Protein AF-A0A1X7E9Y0-F1 (afdb_monomer_lite)

Organism: NCBI:txid1049583

Radius of gyration: 11.73 Å; chains: 1; bounding box: 23×23×29 Å

Structure (mmCIF, N/CA/C/O backbone):
data_AF-A0A1X7E9Y0-F1
#
_entry.id   AF-A0A1X7E9Y0-F1
#
loop_
_atom_site.group_PDB
_atom_site.id
_atom_site.type_symbol
_atom_site.label_atom_id
_atom_site.label_alt_id
_atom_site.label_comp_id
_atom_site.label_asym_id
_atom_site.label_entity_id
_atom_site.label_seq_id
_atom_site.pdbx_PDB_ins_code
_atom_site.Cartn_x
_atom_site.Cartn_y
_atom_site.Cartn_z
_atom_site.occupancy
_atom_site.B_iso_or_equiv
_atom_site.auth_seq_id
_atom_site.auth_comp_id
_atom_site.auth_asym_id
_atom_site.auth_atom_id
_atom_site.pdbx_PDB_model_num
ATOM 1 N N . MET A 1 1 ? -6.611 -2.376 -5.822 1.00 66.56 1 MET A N 1
ATOM 2 C CA . MET A 1 1 ? -6.544 -1.358 -4.740 1.00 66.56 1 MET A CA 1
ATOM 3 C C . MET A 1 1 ? -7.761 -0.454 -4.586 1.00 66.56 1 MET A C 1
ATOM 5 O O . MET A 1 1 ? -7.682 0.556 -3.893 1.00 66.56 1 MET A O 1
ATOM 9 N N . ARG A 1 2 ? -8.918 -0.842 -5.130 1.00 76.69 2 ARG A N 1
ATOM 10 C CA . ARG A 1 2 ? -10.157 -0.072 -5.000 1.00 76.69 2 ARG A CA 1
ATOM 11 C C . ARG A 1 2 ? -10.529 0.212 -3.532 1.00 76.69 2 ARG A C 1
ATOM 13 O O . ARG A 1 2 ? -10.806 1.352 -3.211 1.00 76.69 2 ARG A O 1
ATOM 20 N N . LEU A 1 3 ? -10.362 -0.764 -2.639 1.00 82.38 3 LEU A N 1
ATOM 21 C CA . LEU A 1 3 ? -10.735 -0.678 -1.219 1.00 82.38 3 LEU A CA 1
ATOM 22 C C . LEU A 1 3 ? -10.034 0.455 -0.427 1.00 82.38 3 LEU A C 1
ATOM 24 O O . LEU A 1 3 ? -10.664 1.164 0.349 1.00 82.38 3 LEU A O 1
ATOM 28 N N . VAL A 1 4 ? -8.722 0.647 -0.623 1.00 77.50 4 VAL A N 1
ATOM 29 C CA . VAL A 1 4 ? -7.957 1.719 0.053 1.00 77.50 4 VAL A CA 1
ATOM 30 C C . VAL A 1 4 ? -8.199 3.071 -0.617 1.00 77.50 4 VAL A C 1
ATOM 32 O O . VAL A 1 4 ? -8.214 4.099 0.055 1.00 77.50 4 VAL A O 1
ATOM 35 N N . GLN A 1 5 ? -8.412 3.086 -1.935 1.00 78.56 5 GLN A N 1
ATOM 36 C CA . GLN A 1 5 ? -8.783 4.311 -2.639 1.00 78.56 5 GLN A CA 1
ATOM 37 C C . GLN A 1 5 ? -10.201 4.779 -2.283 1.00 78.56 5 GLN A C 1
ATOM 39 O O . GLN A 1 5 ? -10.413 5.975 -2.147 1.00 78.56 5 GLN A O 1
ATOM 44 N N . GLU A 1 6 ? -11.152 3.866 -2.094 1.00 79.44 6 GLU A N 1
ATOM 45 C CA . GLU A 1 6 ? -12.517 4.167 -1.644 1.00 79.44 6 GLU A CA 1
ATOM 46 C C . GLU A 1 6 ? -12.518 4.747 -0.231 1.00 79.44 6 GLU A C 1
ATOM 48 O O . GLU A 1 6 ? -13.084 5.815 -0.028 1.00 79.44 6 GLU A O 1
ATOM 53 N N . ALA A 1 7 ? -11.767 4.149 0.701 1.00 77.62 7 ALA A N 1
ATOM 54 C CA . ALA A 1 7 ? -11.598 4.709 2.044 1.00 77.62 7 ALA A CA 1
ATOM 55 C C . ALA A 1 7 ? -11.051 6.152 2.030 1.00 77.62 7 ALA A C 1
ATOM 57 O O . ALA A 1 7 ? -11.445 6.967 2.855 1.00 77.62 7 ALA A O 1
ATOM 58 N N . ARG A 1 8 ? -10.174 6.486 1.072 1.00 80.56 8 ARG A N 1
ATOM 59 C CA . ARG A 1 8 ? -9.649 7.852 0.878 1.00 80.56 8 ARG A CA 1
ATOM 60 C C . ARG A 1 8 ? -10.592 8.791 0.120 1.00 80.56 8 ARG A C 1
ATOM 62 O O . ARG A 1 8 ? -10.398 9.998 0.162 1.00 80.56 8 ARG A O 1
ATOM 69 N N . LYS A 1 9 ? -11.568 8.263 -0.622 1.00 79.56 9 LYS A N 1
ATOM 70 C CA . LYS A 1 9 ? -12.625 9.067 -1.256 1.00 79.56 9 LYS A CA 1
ATOM 71 C C . LYS A 1 9 ? -13.711 9.437 -0.251 1.00 79.56 9 LYS A C 1
ATOM 73 O O . LYS A 1 9 ? -14.245 10.535 -0.330 1.00 79.56 9 LYS A O 1
ATOM 78 N N . GLU A 1 10 ? -14.023 8.526 0.668 1.00 81.19 10 GLU A N 1
ATOM 79 C CA . GLU A 1 10 ? -14.954 8.762 1.778 1.00 81.19 10 GLU A CA 1
ATOM 80 C C . GLU A 1 10 ? -14.375 9.728 2.820 1.00 81.19 10 GLU A C 1
ATOM 82 O O . GLU A 1 10 ? -15.122 10.494 3.421 1.00 81.19 10 GLU A O 1
ATOM 87 N N . ASP A 1 11 ? -13.052 9.714 3.004 1.00 80.81 11 ASP A N 1
ATOM 88 C CA . ASP A 1 11 ? -12.333 10.602 3.916 1.00 80.81 11 ASP A CA 1
ATOM 89 C C . ASP A 1 11 ? -11.047 11.134 3.244 1.00 80.81 11 ASP A C 1
ATOM 91 O O . ASP A 1 11 ? -10.006 10.465 3.264 1.00 80.81 11 ASP A O 1
ATOM 95 N N . PRO A 1 12 ? -11.105 12.318 2.601 1.00 77.31 12 PRO A N 1
ATOM 96 C CA . PRO A 1 12 ? -9.972 12.899 1.879 1.00 77.31 12 PRO A CA 1
ATOM 97 C C . PRO A 1 12 ? -8.792 13.297 2.772 1.00 77.31 12 PRO A C 1
ATOM 99 O O . PRO A 1 12 ? -7.664 13.375 2.279 1.00 77.31 12 PRO A O 1
ATOM 102 N N . GLU A 1 13 ? -9.029 13.543 4.066 1.00 85.94 13 GLU A N 1
ATOM 103 C CA . GLU A 1 13 ? -7.974 13.856 5.040 1.00 85.94 13 GLU A CA 1
ATOM 104 C C . GLU A 1 13 ? -7.219 12.593 5.487 1.00 85.94 13 GLU A C 1
ATOM 106 O O . GLU A 1 13 ? -6.123 12.672 6.049 1.00 85.94 13 GLU A O 1
ATOM 111 N N . LEU A 1 14 ? -7.761 11.408 5.184 1.00 83.12 14 LEU A N 1
ATOM 112 C CA . LEU A 1 14 ? -7.166 10.134 5.544 1.00 83.12 14 LEU A CA 1
ATOM 113 C C . LEU A 1 14 ? -5.879 9.881 4.749 1.00 83.12 14 LEU A C 1
ATOM 115 O O . LEU A 1 14 ? -5.873 9.646 3.531 1.00 83.12 14 LEU A O 1
ATOM 119 N N . SER A 1 15 ? -4.752 9.841 5.460 1.00 87.75 15 SER A N 1
ATOM 120 C CA . SER A 1 15 ? -3.489 9.435 4.851 1.00 87.75 15 SER A CA 1
ATOM 121 C C . SER A 1 15 ? -3.561 7.986 4.355 1.00 87.75 15 SER A C 1
ATOM 123 O O . SER A 1 15 ? -4.260 7.135 4.912 1.00 87.75 15 SER A O 1
ATOM 125 N N . VAL A 1 16 ? -2.750 7.658 3.342 1.00 83.94 16 VAL A N 1
ATOM 126 C CA . VAL A 1 16 ? -2.598 6.273 2.856 1.00 83.94 16 VAL A CA 1
ATOM 127 C C . VAL A 1 16 ? -2.241 5.321 4.002 1.00 83.94 16 VAL A C 1
ATOM 129 O O . VAL A 1 16 ? -2.726 4.194 4.034 1.00 83.94 16 VAL A O 1
ATOM 132 N N . ASN A 1 17 ? -1.438 5.778 4.967 1.00 88.44 17 ASN A N 1
ATOM 133 C CA . ASN A 1 17 ? -1.011 4.963 6.099 1.00 88.44 17 ASN A CA 1
ATOM 134 C C . ASN A 1 17 ? -2.170 4.633 7.051 1.00 88.44 17 ASN A C 1
ATOM 136 O O . ASN A 1 17 ? -2.331 3.484 7.456 1.00 88.44 17 ASN A O 1
ATOM 140 N N . GLN A 1 18 ? -3.013 5.617 7.364 1.00 91.69 18 GLN A N 1
ATOM 141 C CA . GLN A 1 18 ? -4.212 5.397 8.177 1.00 91.69 18 GLN A CA 1
ATOM 142 C C . GLN A 1 18 ? -5.223 4.506 7.445 1.00 91.69 18 GLN A C 1
ATOM 144 O O . GLN A 1 18 ? -5.804 3.606 8.053 1.00 91.69 18 GLN A O 1
ATOM 149 N N . ALA A 1 19 ? -5.375 4.694 6.132 1.00 89.75 19 ALA A N 1
ATOM 150 C CA . ALA A 1 19 ? -6.269 3.891 5.308 1.00 89.75 19 ALA A CA 1
ATOM 151 C C . ALA A 1 19 ? -5.876 2.402 5.296 1.00 89.75 19 ALA A C 1
ATOM 153 O O . ALA A 1 19 ? -6.733 1.544 5.507 1.00 89.75 19 ALA A O 1
ATOM 154 N N . VAL A 1 20 ? -4.590 2.071 5.112 1.00 92.12 20 VAL A N 1
ATOM 155 C CA . VAL A 1 20 ? -4.145 0.662 5.105 1.00 92.12 20 VAL A CA 1
ATOM 156 C C . VAL A 1 20 ? -4.243 0.001 6.481 1.00 92.12 20 VAL A C 1
ATOM 158 O O . VAL A 1 20 ? -4.565 -1.181 6.547 1.00 92.12 20 VAL A O 1
ATOM 161 N N . ILE A 1 21 ? -4.034 0.738 7.578 1.00 92.12 21 ILE A N 1
ATOM 162 C CA . ILE A 1 21 ? -4.197 0.205 8.942 1.00 92.12 21 ILE A CA 1
ATOM 163 C C . ILE A 1 21 ? -5.669 -0.119 9.208 1.00 92.12 21 ILE A C 1
ATOM 165 O O . ILE A 1 21 ? -5.998 -1.247 9.580 1.00 92.12 21 ILE A O 1
ATOM 169 N N . ARG A 1 22 ? -6.558 0.848 8.955 1.00 90.25 22 ARG A N 1
ATOM 170 C CA . ARG A 1 22 ? -8.004 0.701 9.164 1.00 90.25 22 ARG A CA 1
ATOM 171 C C . ARG A 1 22 ? -8.580 -0.433 8.321 1.00 90.25 22 ARG A C 1
ATOM 173 O O . ARG A 1 22 ? -9.334 -1.262 8.827 1.00 90.25 22 ARG A O 1
ATOM 180 N N . MET A 1 23 ? -8.221 -0.488 7.038 1.00 90.00 23 MET A N 1
ATOM 181 C CA . MET A 1 23 ? -8.731 -1.529 6.151 1.00 90.00 23 MET A CA 1
ATOM 182 C C . MET A 1 23 ? -8.122 -2.893 6.449 1.00 90.00 23 MET A C 1
ATOM 184 O O . MET A 1 23 ? -8.858 -3.874 6.450 1.00 90.00 23 MET A O 1
ATOM 188 N N . GLY A 1 24 ? -6.828 -2.960 6.771 1.00 90.56 24 GLY A N 1
ATOM 189 C CA . GLY A 1 24 ? -6.162 -4.209 7.133 1.00 90.56 24 GLY A CA 1
ATOM 190 C C . GLY A 1 24 ? -6.823 -4.898 8.323 1.00 90.56 24 GLY A C 1
ATOM 191 O O . GLY A 1 24 ? -7.154 -6.078 8.245 1.00 90.56 24 GLY A O 1
ATOM 192 N N . GLN A 1 25 ? -7.138 -4.135 9.373 1.00 90.56 25 GLN A N 1
ATOM 193 C CA . GLN A 1 25 ? -7.894 -4.638 10.525 1.00 90.56 25 GLN A CA 1
ATOM 194 C C . GLN A 1 25 ? -9.293 -5.136 10.138 1.00 90.56 25 GLN A C 1
ATOM 196 O O . GLN A 1 25 ? -9.723 -6.185 10.608 1.00 90.56 25 GLN A O 1
ATOM 201 N N . ARG A 1 26 ? -9.999 -4.414 9.259 1.00 89.25 26 ARG A N 1
ATOM 202 C CA . ARG A 1 26 ? -11.368 -4.757 8.846 1.00 89.25 26 ARG A CA 1
ATOM 203 C C . ARG A 1 26 ? -11.447 -6.015 7.979 1.00 89.25 26 ARG A C 1
ATOM 205 O O . ARG A 1 26 ? -12.432 -6.738 8.074 1.00 89.25 26 AR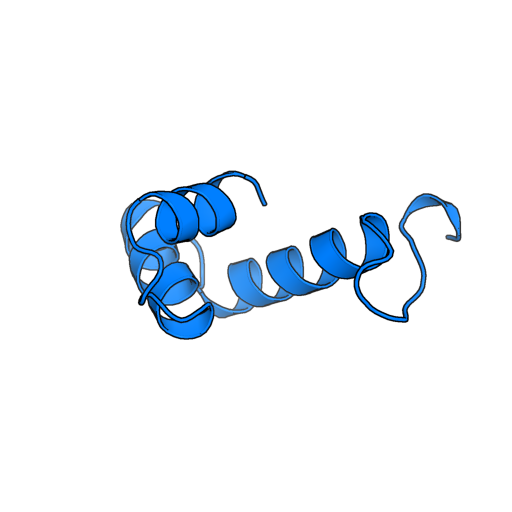G A O 1
ATOM 212 N N . VAL A 1 27 ? -10.454 -6.252 7.121 1.00 89.94 27 VAL A N 1
ATOM 213 C CA . VAL A 1 27 ? -10.453 -7.391 6.183 1.00 89.94 27 VAL A CA 1
ATOM 214 C C . VAL A 1 27 ? -9.523 -8.535 6.597 1.00 89.94 27 VAL A C 1
ATOM 216 O O . VAL A 1 27 ? -9.432 -9.526 5.882 1.00 89.94 27 VAL A O 1
ATOM 219 N N . GLY A 1 28 ? -8.827 -8.410 7.731 1.00 92.88 28 GLY A N 1
ATOM 220 C CA . GLY A 1 28 ? -7.877 -9.416 8.217 1.00 92.88 28 GLY A CA 1
ATOM 221 C C . GLY A 1 28 ? -6.583 -9.502 7.402 1.00 92.88 28 GLY A C 1
ATOM 222 O O . GLY A 1 28 ? -5.935 -10.544 7.387 1.00 92.88 28 GLY A O 1
ATOM 223 N N . VAL A 1 29 ? -6.199 -8.425 6.710 1.00 94.50 29 VAL A N 1
ATOM 224 C CA . VAL A 1 29 ? -4.988 -8.368 5.878 1.00 94.50 29 VAL A CA 1
ATOM 225 C C . VAL A 1 29 ? -3.931 -7.513 6.567 1.00 94.50 29 VAL A C 1
ATOM 227 O O . VAL A 1 29 ? -4.229 -6.458 7.123 1.00 94.50 29 VAL A O 1
ATOM 230 N N . ASN A 1 30 ? -2.671 -7.941 6.504 1.00 93.69 30 ASN A N 1
ATOM 231 C CA . ASN A 1 30 ? -1.564 -7.163 7.044 1.00 93.69 30 ASN A CA 1
ATOM 232 C C . ASN A 1 30 ? -1.474 -5.772 6.350 1.00 93.69 30 ASN A C 1
ATOM 234 O O . ASN A 1 30 ? -1.436 -5.706 5.116 1.00 93.69 30 ASN A O 1
ATOM 238 N N . PRO A 1 31 ? -1.411 -4.653 7.102 1.00 92.62 31 PRO A N 1
ATOM 239 C CA . PRO A 1 31 ? -1.331 -3.305 6.528 1.00 92.62 31 PRO A CA 1
ATOM 240 C C . PRO A 1 31 ? -0.138 -3.071 5.588 1.00 92.62 31 PRO A C 1
ATOM 242 O O . PRO A 1 31 ? -0.260 -2.319 4.620 1.00 92.62 31 PRO A O 1
ATOM 245 N N . ASP A 1 32 ? 1.001 -3.724 5.822 1.00 92.88 32 ASP A N 1
ATOM 246 C CA . ASP A 1 32 ? 2.185 -3.621 4.962 1.00 92.88 32 ASP A CA 1
ATOM 247 C C . ASP A 1 32 ? 1.961 -4.312 3.617 1.00 92.88 32 ASP A C 1
ATOM 249 O O . ASP A 1 32 ? 2.383 -3.795 2.581 1.00 92.88 32 ASP A O 1
ATOM 253 N N . THR A 1 33 ? 1.216 -5.423 3.613 1.00 93.38 33 THR A N 1
ATOM 254 C CA . THR A 1 33 ? 0.768 -6.081 2.377 1.00 93.38 33 THR A CA 1
ATOM 255 C C . THR A 1 33 ? -0.124 -5.144 1.566 1.00 93.38 33 THR A C 1
ATOM 257 O O . THR A 1 33 ? 0.123 -4.925 0.379 1.00 93.38 33 THR A O 1
ATOM 260 N N . LEU A 1 34 ? -1.102 -4.503 2.216 1.00 93.06 34 LEU A N 1
ATOM 261 C CA . LEU A 1 34 ? -1.956 -3.511 1.560 1.00 93.06 34 LEU A CA 1
ATOM 262 C C . LEU A 1 34 ? -1.142 -2.333 1.015 1.00 93.06 34 LEU A C 1
ATOM 264 O O . LEU A 1 34 ? -1.404 -1.883 -0.097 1.00 93.06 34 LEU A O 1
ATOM 268 N N . ARG A 1 35 ? -0.133 -1.848 1.748 1.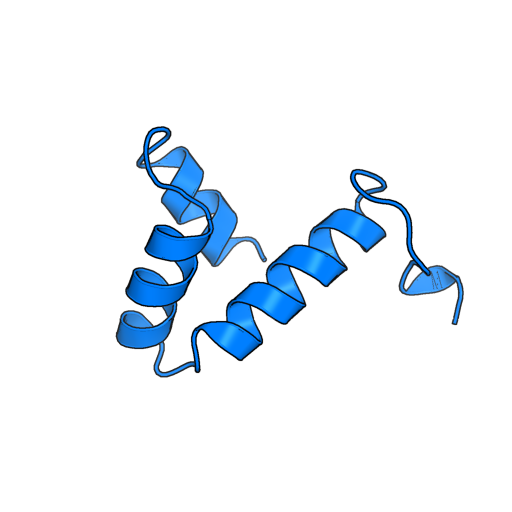00 92.06 35 ARG A N 1
ATOM 269 C CA . ARG A 1 35 ? 0.748 -0.766 1.280 1.00 92.06 35 ARG A CA 1
ATOM 270 C C . ARG A 1 35 ? 1.547 -1.173 0.040 1.00 92.06 35 ARG A C 1
ATOM 272 O O . ARG A 1 35 ? 1.673 -0.366 -0.880 1.00 92.06 35 ARG A O 1
ATOM 279 N N . GLY A 1 36 ? 2.042 -2.410 -0.004 1.00 92.19 36 GLY A N 1
ATOM 280 C CA . GLY A 1 36 ? 2.689 -2.981 -1.187 1.00 92.19 36 GLY A CA 1
ATOM 281 C C . GLY A 1 36 ? 1.762 -2.973 -2.401 1.00 92.19 36 GLY A C 1
ATOM 282 O O . GLY A 1 36 ? 2.134 -2.472 -3.460 1.00 92.19 36 GLY A O 1
ATOM 283 N N . TRP A 1 37 ? 0.517 -3.413 -2.223 1.00 92.31 37 TRP A N 1
ATOM 284 C CA . TRP A 1 37 ? -0.481 -3.367 -3.289 1.00 92.31 37 TRP A CA 1
ATOM 285 C C . TRP A 1 37 ? -0.848 -1.933 -3.700 1.00 92.31 37 TRP A C 1
ATOM 287 O O . TRP A 1 37 ? -1.053 -1.703 -4.889 1.00 92.31 37 TRP 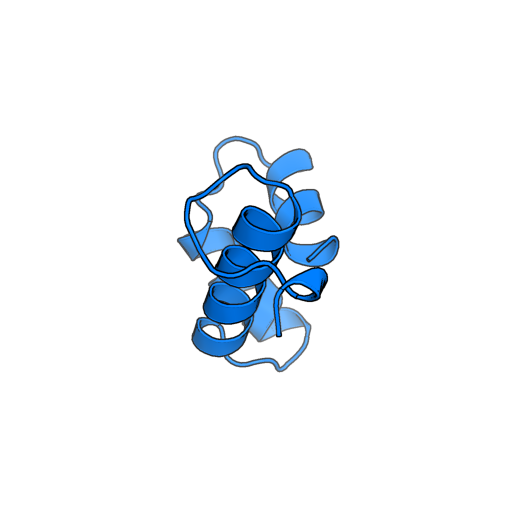A O 1
ATOM 297 N N . VAL A 1 38 ? -0.893 -0.955 -2.769 1.00 90.75 38 VAL A N 1
ATOM 298 C CA . VAL A 1 38 ? -1.112 0.480 -3.103 1.00 90.75 38 VAL A CA 1
ATOM 299 C C . VAL A 1 38 ? -0.029 0.902 -4.079 1.00 90.75 38 VAL A C 1
ATOM 301 O O . VAL A 1 38 ? -0.329 1.455 -5.131 1.00 90.75 38 VAL A O 1
ATOM 304 N N . LYS A 1 39 ? 1.227 0.630 -3.715 1.00 90.56 39 LYS A N 1
ATOM 305 C CA . LYS A 1 39 ? 2.391 1.024 -4.497 1.00 90.56 39 LYS A CA 1
ATOM 306 C C . LYS A 1 39 ? 2.367 0.387 -5.886 1.00 90.56 39 LYS A C 1
ATOM 308 O O . LYS A 1 39 ? 2.598 1.108 -6.847 1.00 90.56 39 LYS A O 1
ATOM 313 N N . GLN A 1 40 ? 2.068 -0.909 -5.992 1.00 89.88 40 GLN A N 1
ATOM 314 C CA . GLN A 1 40 ? 1.986 -1.576 -7.294 1.00 89.88 40 GLN A CA 1
ATOM 315 C C . GLN A 1 40 ? 0.878 -0.969 -8.160 1.00 89.88 40 GLN A C 1
ATOM 317 O O . GLN A 1 40 ? 1.136 -0.587 -9.289 1.00 89.88 40 GLN A O 1
ATOM 322 N N . ALA A 1 41 ? -0.310 -0.734 -7.595 1.00 89.19 41 ALA A N 1
ATOM 323 C CA . ALA A 1 41 ? -1.408 -0.119 -8.338 1.00 89.19 41 ALA A CA 1
ATOM 324 C C . ALA A 1 41 ? -1.098 1.312 -8.821 1.00 89.19 41 ALA A C 1
ATOM 326 O O . ALA A 1 41 ? -1.603 1.718 -9.859 1.00 89.19 41 ALA A O 1
ATOM 327 N N . GLN A 1 42 ? -0.285 2.080 -8.086 1.00 88.00 42 GLN A N 1
ATOM 328 C CA . GLN A 1 42 ? 0.197 3.393 -8.541 1.00 88.00 42 GLN A CA 1
ATOM 329 C C . GLN A 1 42 ? 1.188 3.276 -9.702 1.00 88.00 42 GLN A C 1
ATOM 331 O O . GLN A 1 42 ? 1.196 4.130 -10.583 1.00 88.00 42 GLN A O 1
ATOM 336 N N . ILE A 1 43 ? 2.028 2.238 -9.690 1.00 90.25 43 ILE A N 1
ATOM 337 C CA . ILE A 1 43 ? 2.962 1.950 -10.782 1.00 90.25 43 ILE A CA 1
ATOM 338 C C . ILE A 1 43 ? 2.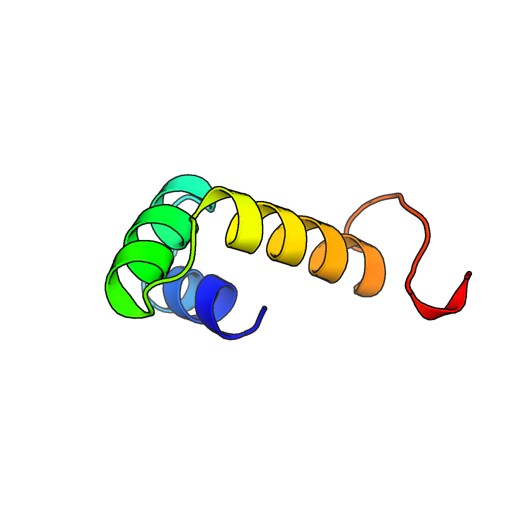176 1.535 -12.025 1.00 90.25 43 ILE A C 1
ATOM 340 O O . ILE A 1 43 ? 2.349 2.141 -13.075 1.00 90.25 43 ILE A O 1
ATOM 344 N N . ASP A 1 44 ? 1.249 0.587 -11.886 1.00 88.69 44 ASP A N 1
ATOM 345 C CA . ASP A 1 44 ? 0.404 0.114 -12.988 1.00 88.69 44 ASP A CA 1
ATOM 346 C C . ASP A 1 44 ? -0.467 1.243 -13.579 1.00 88.69 44 ASP A C 1
ATOM 348 O O . ASP A 1 44 ? -0.756 1.252 -14.770 1.00 88.69 44 ASP A O 1
ATOM 352 N N . ALA A 1 45 ? -0.868 2.227 -12.764 1.00 87.56 45 ALA A N 1
ATOM 353 C CA . ALA A 1 45 ? -1.602 3.413 -13.216 1.00 87.56 45 ALA A CA 1
ATOM 354 C C . ALA A 1 45 ? -0.710 4.503 -13.851 1.00 87.56 45 ALA A C 1
ATOM 356 O O . ALA A 1 45 ? -1.224 5.534 -14.282 1.00 87.56 45 ALA A O 1
ATOM 357 N N . GLY A 1 46 ? 0.615 4.324 -13.871 1.00 88.88 46 GLY A N 1
ATOM 358 C CA . GLY A 1 46 ? 1.572 5.325 -14.351 1.00 88.88 46 GLY A CA 1
ATOM 359 C C . GLY A 1 46 ? 1.730 6.546 -13.434 1.00 88.88 46 GLY A C 1
ATOM 360 O O . GLY A 1 46 ? 2.397 7.512 -13.797 1.00 88.88 46 GLY A O 1
ATOM 361 N N . GLU A 1 47 ? 1.152 6.521 -12.231 1.00 88.75 47 GLU A N 1
ATOM 362 C CA . GLU A 1 47 ? 1.254 7.602 -11.240 1.00 88.75 47 GLU A CA 1
ATOM 363 C C . GLU A 1 47 ? 2.631 7.634 -10.558 1.00 88.75 47 GLU A C 1
ATOM 365 O O . GLU A 1 47 ? 3.018 8.638 -9.954 1.00 88.75 47 GLU A O 1
ATOM 370 N N . ARG A 1 48 ? 3.373 6.521 -10.615 1.00 86.69 48 ARG A N 1
ATOM 371 C CA . ARG A 1 48 ? 4.686 6.371 -9.985 1.00 86.69 48 ARG A CA 1
ATOM 372 C C . ARG A 1 48 ? 5.660 5.608 -10.893 1.00 86.69 48 ARG A C 1
ATOM 374 O O . ARG A 1 48 ? 5.254 4.618 -11.489 1.00 86.69 48 ARG A O 1
ATOM 381 N N . PRO A 1 49 ? 6.956 5.979 -10.929 1.00 83.31 49 PRO A N 1
ATOM 382 C CA . PRO A 1 49 ? 7.968 5.205 -11.645 1.00 83.31 49 PRO A CA 1
ATOM 383 C C . PRO A 1 49 ? 8.125 3.787 -11.072 1.00 83.31 49 PRO A C 1
ATOM 385 O O . PRO A 1 49 ? 8.226 3.616 -9.851 1.00 83.31 49 PRO A O 1
ATOM 388 N N . GLY A 1 50 ? 8.196 2.791 -11.953 1.00 84.19 50 GLY A N 1
ATOM 389 C CA . GLY A 1 50 ? 8.402 1.377 -11.637 1.00 84.19 50 GLY A CA 1
ATOM 390 C C . GLY A 1 50 ? 8.133 0.490 -12.856 1.00 84.19 50 GLY A C 1
ATOM 391 O O . GLY A 1 50 ? 7.692 0.992 -13.884 1.00 84.19 50 GLY A O 1
ATOM 392 N N . THR A 1 51 ? 8.404 -0.809 -12.736 1.00 78.50 51 THR A N 1
ATOM 393 C CA . THR A 1 51 ? 8.000 -1.817 -13.730 1.00 78.50 51 THR A CA 1
ATOM 394 C C . THR A 1 51 ? 6.498 -2.027 -13.609 1.00 78.50 51 THR A C 1
ATOM 396 O O . THR A 1 51 ? 6.022 -2.427 -12.539 1.00 78.50 51 THR A O 1
ATOM 399 N N . THR A 1 52 ? 5.753 -1.706 -14.666 1.00 77.75 52 THR A N 1
ATOM 400 C CA . THR A 1 52 ? 4.323 -2.011 -14.698 1.00 77.75 52 THR A CA 1
ATOM 401 C C . THR A 1 52 ? 4.137 -3.513 -14.856 1.00 77.75 52 THR A C 1
ATOM 403 O O . THR A 1 52 ? 5.043 -4.216 -15.300 1.00 77.75 52 THR A O 1
ATOM 406 N N . THR A 1 53 ? 2.985 -4.037 -14.450 1.00 72.62 53 THR A N 1
ATOM 407 C CA . THR A 1 53 ? 2.727 -5.481 -14.562 1.00 72.62 53 THR A CA 1
ATOM 408 C C . THR A 1 53 ? 2.846 -5.990 -16.008 1.00 72.62 53 THR A C 1
ATOM 410 O O . THR A 1 53 ? 3.241 -7.134 -16.207 1.00 72.62 53 THR A O 1
ATOM 413 N N . ASP A 1 54 ? 2.578 -5.137 -17.002 1.00 70.75 54 ASP A N 1
ATOM 414 C CA . ASP A 1 54 ? 2.702 -5.475 -18.427 1.00 70.75 54 ASP A CA 1
ATOM 415 C C . ASP A 1 54 ? 4.167 -5.524 -18.918 1.00 70.75 54 ASP A C 1
ATOM 417 O O . ASP A 1 54 ? 4.434 -6.065 -19.989 1.00 70.75 54 ASP A O 1
ATOM 421 N N . ASP A 1 55 ? 5.121 -4.991 -18.143 1.00 66.38 55 ASP A N 1
ATOM 422 C CA . ASP A 1 55 ? 6.551 -4.931 -1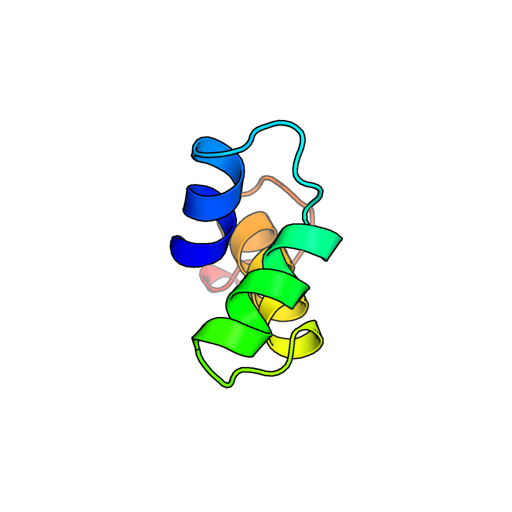8.489 1.00 66.38 55 ASP A CA 1
ATOM 423 C C . ASP A 1 55 ? 7.369 -6.153 -17.996 1.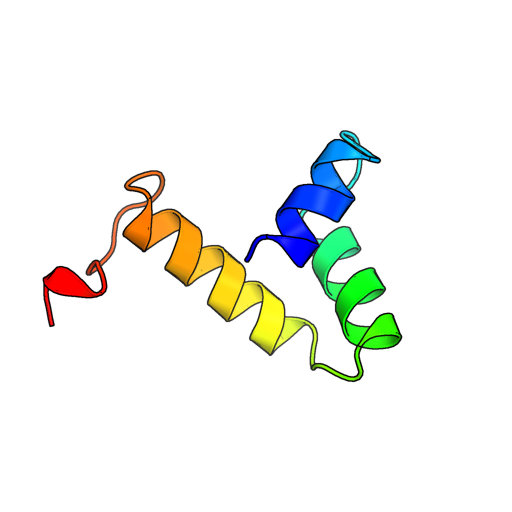00 66.38 55 ASP A C 1
ATOM 425 O O . ASP A 1 55 ? 8.595 -6.161 -18.147 1.00 66.38 55 ASP A O 1
ATOM 429 N N . ALA A 1 56 ? 6.736 -7.156 -17.368 1.00 60.94 56 ALA A N 1
ATOM 430 C CA . ALA A 1 56 ? 7.380 -8.344 -16.779 1.00 60.94 56 ALA A CA 1
ATOM 431 C C . ALA A 1 56 ? 7.225 -9.606 -17.644 1.00 60.94 56 ALA A C 1
ATOM 433 O O . ALA A 1 56 ? 8.229 -10.347 -17.766 1.00 60.94 56 ALA A O 1
#

InterPro domains:
  IPR036388 Winged helix-like DNA-binding domain superfamily [G3DSA:1.10.10.10] (1-53)

Secondary structure (DSSP, 8-state):
-HHHHHHHHH-TT--HHHHHHHHHHHHT--HHHHHHHHHHHHHHTTSS-S--GGG-

Foldseek 3Di:
DVQLVVVCVVPVVDDSQNSLVVVCVVVVHDSVVVVVVVVLVCCLVVVDDDQHPVND

pLDDT: mean 85.3, std 7.67, range [60.94, 94.5]

Sequence (56 aa):
MRLVQEARKEDPELSVNQAVIRMGQRVGVNPDTLRGWVKQAQIDAGERPGTTTDDA